Protein AF-A0A382VXY8-F1 (afdb_monomer_lite)

Secondary structure (DSSP, 8-state):
-PPPP-----TT------TTTSS--SPPPP--TTSBPPTTHHHHHHTT--EEEEETTEEEEE-SS-GGGTHHHHHHHHHHHS------TTS--------

Radius of gyration: 19.19 Å; chains: 1; bounding box: 44×54×44 Å

pLDDT: mean 90.12, std 10.06, range [56.91, 98.31]

Sequence (99 aa):
MIKHVTTVDQSDRKVPYNLRQSGPTPVQMLISTRVRKSPYWHLSMEAGCWRATVYNRVYHPRGYVKPEDGGAMVEYEAILNHVTMWNVAVERQIQVKGP

Organism: NCBI:txid408172

Structure (mmCIF, N/CA/C/O backbone):
data_AF-A0A382VXY8-F1
#
_entry.id   AF-A0A382VXY8-F1
#
loop_
_atom_site.group_PDB
_atom_site.id
_atom_site.type_symbol
_atom_site.label_atom_id
_atom_site.label_alt_id
_atom_site.label_comp_id
_atom_site.label_asym_id
_atom_site.label_entity_id
_atom_site.label_seq_id
_atom_site.pdbx_PDB_ins_code
_atom_site.Cartn_x
_atom_site.Cartn_y
_atom_site.Cartn_z
_atom_site.occupancy
_atom_site.B_iso_or_equiv
_atom_site.auth_seq_id
_atom_site.auth_comp_id
_atom_site.auth_asym_id
_atom_site.auth_atom_id
_atom_site.pdbx_PDB_model_num
ATOM 1 N N . MET A 1 1 ? -10.536 41.694 -3.194 1.00 56.91 1 MET A N 1
ATOM 2 C CA . MET A 1 1 ? -10.363 40.357 -3.808 1.00 56.91 1 MET A CA 1
ATOM 3 C C . MET A 1 1 ? -9.021 39.797 -3.378 1.00 56.91 1 MET A C 1
ATOM 5 O O . MET A 1 1 ? -8.011 40.438 -3.639 1.00 56.91 1 MET A O 1
ATOM 9 N N . ILE A 1 2 ? -9.003 38.650 -2.698 1.00 61.25 2 ILE A N 1
ATOM 10 C CA . ILE A 1 2 ? -7.762 37.941 -2.359 1.00 61.25 2 ILE A CA 1
ATOM 11 C C . ILE A 1 2 ? -7.307 37.211 -3.630 1.00 61.25 2 ILE A C 1
ATOM 13 O O . ILE A 1 2 ? -8.044 36.377 -4.150 1.00 61.25 2 ILE A O 1
ATOM 17 N N . LYS A 1 3 ? -6.139 37.565 -4.179 1.00 70.19 3 LYS A N 1
ATOM 18 C CA . LYS A 1 3 ? -5.558 36.869 -5.337 1.00 70.19 3 LYS A CA 1
ATOM 19 C C . LYS A 1 3 ? -4.959 35.542 -4.869 1.00 70.19 3 LYS A C 1
ATOM 21 O O . LYS A 1 3 ? -4.058 35.544 -4.037 1.00 70.19 3 LYS A O 1
ATOM 26 N N . HIS A 1 4 ? -5.446 34.427 -5.413 1.00 75.44 4 HIS A N 1
ATOM 27 C CA . HIS A 1 4 ? -4.832 33.118 -5.208 1.00 75.44 4 HIS A CA 1
ATOM 28 C C . HIS A 1 4 ? -3.528 33.057 -6.008 1.00 75.44 4 HIS A C 1
ATOM 30 O O . HIS A 1 4 ? -3.537 33.194 -7.230 1.00 75.44 4 HIS A O 1
ATOM 36 N N . VAL A 1 5 ? -2.402 32.866 -5.326 1.00 77.94 5 VAL A N 1
ATOM 37 C CA . VAL A 1 5 ? -1.113 32.636 -5.984 1.00 77.94 5 VAL A CA 1
ATOM 38 C C . VAL A 1 5 ? -1.115 31.199 -6.505 1.00 77.94 5 VAL A C 1
ATOM 40 O O . VAL A 1 5 ? -1.292 30.265 -5.727 1.00 77.94 5 VAL A O 1
ATOM 43 N N . THR A 1 6 ? -1.011 31.012 -7.819 1.00 83.56 6 THR A N 1
ATOM 44 C CA . THR A 1 6 ? -1.082 29.693 -8.481 1.00 83.56 6 THR A CA 1
ATOM 45 C C . THR A 1 6 ? 0.286 29.053 -8.698 1.00 83.56 6 THR A C 1
ATOM 47 O O . THR A 1 6 ? 0.361 27.908 -9.131 1.00 83.56 6 THR A O 1
ATOM 50 N N . THR A 1 7 ? 1.371 29.778 -8.416 1.00 82.38 7 THR A N 1
ATOM 51 C CA . THR A 1 7 ? 2.745 29.337 -8.677 1.00 82.38 7 THR A CA 1
ATOM 52 C C . THR A 1 7 ? 3.694 29.861 -7.608 1.00 82.38 7 THR A C 1
ATOM 54 O O . THR A 1 7 ? 3.627 31.034 -7.245 1.00 82.38 7 THR A O 1
ATOM 57 N N . VAL A 1 8 ? 4.610 29.016 -7.139 1.00 81.88 8 VAL A N 1
ATOM 58 C CA . VAL A 1 8 ? 5.691 29.395 -6.222 1.00 81.88 8 VAL A CA 1
ATOM 59 C C . VAL A 1 8 ? 6.999 28.894 -6.826 1.00 81.88 8 VAL A C 1
ATOM 61 O O . VAL A 1 8 ? 7.144 27.692 -7.040 1.00 81.88 8 VAL A O 1
ATOM 64 N N . ASP A 1 9 ? 7.928 29.804 -7.112 1.00 83.69 9 ASP A N 1
ATOM 65 C CA . ASP A 1 9 ? 9.299 29.447 -7.482 1.00 83.69 9 ASP A CA 1
ATOM 66 C C . ASP A 1 9 ? 10.070 29.082 -6.206 1.00 83.69 9 ASP A C 1
ATOM 68 O O . ASP A 1 9 ? 10.129 29.869 -5.263 1.00 83.69 9 ASP A O 1
ATOM 72 N N . GLN A 1 10 ? 10.586 27.854 -6.148 1.00 83.12 10 GLN A N 1
ATOM 73 C CA . GLN A 1 10 ? 11.448 27.363 -5.066 1.00 83.12 10 GLN A CA 1
ATOM 74 C C . GLN A 1 10 ? 12.777 26.828 -5.612 1.00 83.12 10 GLN A C 1
ATOM 76 O O . GLN A 1 10 ? 13.412 25.990 -4.973 1.00 83.12 10 GLN A O 1
ATOM 81 N N . SER A 1 11 ? 13.182 27.257 -6.811 1.00 85.12 11 SER A N 1
ATOM 82 C CA . SER A 1 11 ? 14.407 26.789 -7.471 1.00 85.12 11 SER A CA 1
ATOM 83 C C . SER A 1 11 ? 15.682 27.094 -6.673 1.00 85.12 11 SER A C 1
ATOM 85 O O . SER A 1 11 ? 16.662 26.356 -6.763 1.00 85.12 11 SER A O 1
ATOM 87 N N . ASP A 1 12 ? 15.658 28.126 -5.831 1.00 86.94 12 ASP A N 1
ATOM 88 C CA . ASP A 1 12 ? 16.742 28.536 -4.935 1.00 86.94 12 ASP A CA 1
ATOM 89 C C . ASP A 1 12 ? 16.731 27.818 -3.570 1.00 86.94 12 ASP A C 1
ATOM 91 O O . ASP A 1 12 ? 17.668 27.951 -2.770 1.00 86.94 12 ASP A O 1
ATOM 95 N N . ARG A 1 13 ? 15.690 27.025 -3.283 1.00 80.06 13 ARG A N 1
ATOM 96 C CA . ARG A 1 13 ? 15.480 26.406 -1.975 1.00 80.06 13 ARG A CA 1
ATOM 97 C C . ARG A 1 13 ? 16.481 25.277 -1.726 1.00 80.06 13 ARG A C 1
ATOM 99 O O . ARG A 1 13 ? 16.310 24.141 -2.161 1.00 80.06 13 ARG A O 1
ATOM 106 N N . LYS A 1 14 ? 17.488 25.554 -0.897 1.00 76.31 14 LYS A N 1
ATOM 107 C CA . LYS A 1 14 ? 18.404 24.536 -0.360 1.00 76.31 14 LYS A CA 1
ATOM 108 C C . LYS A 1 14 ? 17.780 23.845 0.850 1.00 76.31 14 LYS A C 1
ATOM 110 O O . LYS A 1 14 ? 17.897 24.318 1.978 1.00 76.31 14 LYS A O 1
ATOM 115 N N . VAL A 1 15 ? 17.100 22.723 0.623 1.00 73.94 15 VAL A N 1
ATOM 116 C CA . VAL A 1 15 ? 16.617 21.863 1.713 1.00 73.94 15 VAL A CA 1
ATOM 117 C C . VAL A 1 15 ? 17.745 20.911 2.123 1.00 73.94 15 VAL A C 1
ATOM 119 O O . VAL A 1 15 ? 18.295 20.237 1.251 1.00 73.94 15 VAL A O 1
ATOM 122 N N . PRO A 1 16 ? 18.112 20.821 3.415 1.00 74.38 16 PRO A N 1
ATOM 123 C CA . PRO A 1 16 ? 19.064 19.819 3.875 1.00 74.38 16 PRO A CA 1
ATOM 124 C C . PRO A 1 16 ? 18.595 18.420 3.468 1.00 74.38 16 PRO A C 1
ATOM 126 O O . PRO A 1 16 ? 17.453 18.044 3.740 1.00 74.38 16 PRO A O 1
ATOM 129 N N . TYR A 1 17 ? 19.469 17.643 2.825 1.00 70.00 17 TYR A N 1
ATOM 130 C CA . TYR A 1 17 ? 19.156 16.263 2.471 1.00 70.00 17 TYR A CA 1
ATOM 131 C C . TYR A 1 17 ? 19.002 15.452 3.759 1.00 70.00 17 TYR A C 1
ATOM 133 O O . TYR A 1 17 ? 19.978 15.172 4.460 1.00 70.00 17 TYR A O 1
ATOM 141 N N . ASN A 1 18 ? 17.766 15.095 4.108 1.00 74.00 18 ASN A N 1
ATOM 142 C CA . ASN A 1 18 ? 17.515 14.252 5.265 1.00 74.00 18 ASN A CA 1
ATOM 143 C C . ASN A 1 18 ? 17.908 12.815 4.913 1.00 74.00 18 ASN A C 1
ATOM 145 O O . ASN A 1 18 ? 17.084 12.045 4.416 1.00 74.00 18 ASN A O 1
ATOM 149 N N . LEU A 1 19 ? 19.162 12.457 5.200 1.00 68.88 19 LEU A N 1
ATOM 150 C CA . LEU A 1 19 ? 19.728 11.124 4.969 1.00 68.88 19 LEU A CA 1
ATOM 151 C C . LEU A 1 19 ? 18.901 9.999 5.620 1.00 68.88 19 LEU A C 1
ATOM 153 O O . LEU A 1 19 ? 18.988 8.858 5.184 1.00 68.88 19 LEU A O 1
ATOM 157 N N . ARG A 1 20 ? 18.078 10.296 6.641 1.00 74.94 20 ARG A N 1
ATOM 158 C CA . ARG A 1 20 ? 17.204 9.300 7.288 1.00 74.94 20 ARG A CA 1
ATOM 159 C C . ARG A 1 20 ? 15.943 8.973 6.486 1.00 74.94 20 ARG A C 1
ATOM 161 O O . ARG A 1 20 ? 15.316 7.957 6.761 1.00 74.94 20 ARG A O 1
ATOM 168 N N . GLN A 1 21 ? 15.526 9.848 5.571 1.00 70.69 21 GLN A N 1
ATOM 169 C CA . GLN A 1 21 ? 14.255 9.727 4.841 1.00 70.69 21 GLN A CA 1
ATOM 170 C C . GLN A 1 21 ? 14.401 9.801 3.320 1.00 70.69 21 GLN A C 1
ATOM 172 O O . GLN A 1 21 ? 13.407 9.682 2.609 1.00 70.69 21 GLN A O 1
ATOM 177 N N . SER A 1 22 ? 15.617 10.001 2.821 1.00 70.19 22 SER A N 1
ATOM 178 C CA . SER A 1 22 ? 15.864 10.245 1.405 1.00 70.19 22 SER A CA 1
ATOM 179 C C . SER A 1 22 ? 16.692 9.110 0.807 1.00 70.19 22 SER A C 1
ATOM 181 O O . SER A 1 22 ? 17.756 8.770 1.326 1.00 70.19 22 SER A O 1
ATOM 183 N N . GLY A 1 23 ? 16.218 8.567 -0.314 1.00 71.38 23 GLY A N 1
ATOM 184 C CA . GLY A 1 23 ? 16.871 7.490 -1.057 1.00 71.38 23 GLY A CA 1
ATOM 185 C C . GLY A 1 23 ? 16.318 6.090 -0.753 1.00 71.38 23 GLY A C 1
ATOM 186 O O . GLY A 1 23 ? 15.624 5.884 0.247 1.00 71.38 23 GLY A O 1
ATOM 187 N N . PRO A 1 24 ? 16.589 5.111 -1.635 1.00 71.69 24 PRO A N 1
ATOM 188 C CA . PRO A 1 24 ? 16.182 3.730 -1.421 1.00 71.69 24 PRO A CA 1
ATOM 189 C C . PRO A 1 24 ? 16.942 3.138 -0.230 1.00 71.69 24 PRO A C 1
ATOM 191 O O . PRO A 1 24 ? 18.165 3.215 -0.149 1.00 71.69 24 PRO A O 1
ATOM 194 N N . THR A 1 25 ? 16.217 2.522 0.701 1.00 78.75 25 THR A N 1
ATOM 195 C CA . THR A 1 25 ? 16.835 1.727 1.767 1.00 78.75 25 THR A CA 1
ATOM 196 C C . THR A 1 25 ? 17.101 0.318 1.228 1.00 78.75 25 THR A C 1
ATOM 198 O O . THR A 1 25 ? 16.152 -0.324 0.780 1.00 78.75 25 THR A O 1
ATOM 201 N N . PRO A 1 26 ? 18.347 -0.197 1.270 1.00 82.06 26 PRO A N 1
ATOM 202 C CA . PRO A 1 26 ? 18.656 -1.541 0.769 1.00 82.06 26 PRO A CA 1
ATOM 203 C C . PRO A 1 26 ? 18.067 -2.651 1.654 1.00 82.06 26 PRO A C 1
ATOM 205 O O . PRO A 1 26 ? 17.974 -3.803 1.238 1.00 82.06 26 PRO A O 1
ATOM 208 N N . VAL A 1 27 ? 17.664 -2.312 2.883 1.00 85.56 27 VAL A N 1
ATOM 209 C CA . VAL A 1 27 ? 17.012 -3.233 3.815 1.00 85.56 27 VAL A CA 1
ATOM 210 C C . VAL A 1 27 ? 15.575 -3.492 3.371 1.00 85.56 27 VAL A C 1
ATOM 212 O O . VAL A 1 27 ? 14.766 -2.572 3.264 1.00 85.56 27 VAL A O 1
ATOM 215 N N . GLN A 1 28 ? 15.240 -4.765 3.186 1.00 84.94 28 GLN A N 1
ATOM 216 C CA . GLN A 1 28 ? 13.870 -5.211 2.960 1.00 84.94 28 GLN A CA 1
ATOM 217 C C . GLN A 1 28 ? 13.192 -5.546 4.294 1.00 84.94 28 GLN A C 1
ATOM 219 O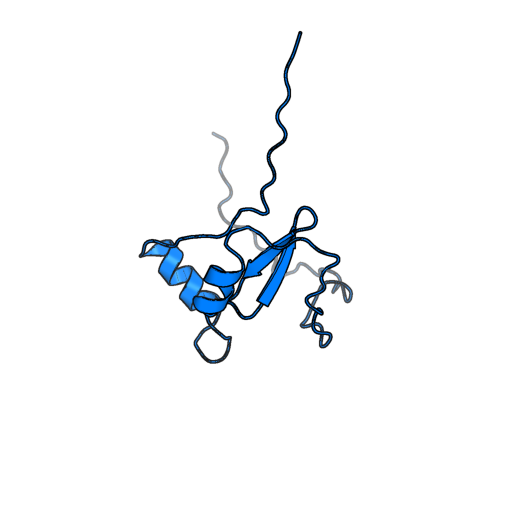 O . GLN A 1 28 ? 13.809 -6.098 5.207 1.00 84.94 28 GLN A O 1
ATOM 224 N N . MET A 1 29 ? 11.908 -5.209 4.421 1.00 88.00 29 MET A N 1
ATOM 225 C CA . MET A 1 29 ? 11.141 -5.499 5.631 1.00 88.00 29 MET A CA 1
ATOM 226 C C . MET A 1 29 ? 10.652 -6.952 5.629 1.00 88.00 29 MET A C 1
ATOM 228 O O . MET A 1 29 ? 9.966 -7.383 4.706 1.00 88.00 29 MET A O 1
ATOM 232 N N . LEU A 1 30 ? 10.941 -7.688 6.704 1.00 90.44 30 LEU A N 1
ATOM 233 C CA . LEU A 1 30 ? 10.401 -9.029 6.922 1.00 90.44 30 LEU A CA 1
ATOM 234 C C . LEU A 1 30 ? 8.893 -8.970 7.229 1.00 90.44 30 LEU A C 1
ATOM 236 O O . LEU A 1 30 ? 8.462 -8.276 8.156 1.00 90.44 30 LEU A O 1
ATOM 240 N N . ILE A 1 31 ? 8.097 -9.775 6.519 1.00 93.56 31 ILE A N 1
ATOM 241 C CA . ILE A 1 31 ? 6.699 -10.034 6.884 1.00 93.56 31 ILE A CA 1
ATOM 242 C C . ILE A 1 31 ? 6.670 -11.040 8.041 1.00 93.56 31 ILE A C 1
ATOM 244 O O . ILE A 1 31 ? 6.958 -12.221 7.874 1.00 93.56 31 ILE A O 1
ATOM 248 N N . SER A 1 32 ? 6.312 -10.563 9.230 1.00 92.56 32 SER A N 1
ATOM 249 C CA . SER A 1 32 ? 6.298 -11.318 10.484 1.00 92.56 32 SER A CA 1
ATOM 250 C C . SER A 1 32 ? 4.874 -11.498 11.006 1.00 92.56 32 SER A C 1
ATOM 252 O O . SER A 1 32 ? 3.992 -10.684 10.752 1.00 92.56 32 SER A O 1
ATOM 254 N N . THR A 1 33 ? 4.643 -12.529 11.814 1.00 91.44 33 THR A N 1
ATOM 255 C CA . THR A 1 33 ? 3.366 -12.747 12.513 1.00 91.44 33 THR A CA 1
ATOM 256 C C . THR A 1 33 ? 3.090 -11.728 13.626 1.00 91.44 33 THR A C 1
ATOM 258 O O . THR A 1 33 ? 1.970 -11.663 14.121 1.00 91.44 33 THR A O 1
ATOM 261 N N . ARG A 1 34 ? 4.075 -10.898 14.009 1.00 91.88 34 ARG A N 1
ATOM 262 C CA . ARG A 1 34 ? 3.917 -9.851 15.042 1.00 91.88 34 ARG A CA 1
ATOM 263 C C . ARG A 1 34 ? 3.084 -8.653 14.585 1.00 91.88 34 ARG A C 1
ATOM 265 O O . ARG A 1 34 ? 2.548 -7.927 15.418 1.00 91.88 34 ARG A O 1
ATOM 272 N N . VAL A 1 35 ? 2.996 -8.420 13.278 1.00 96.38 35 VAL A N 1
ATOM 273 C CA . VAL A 1 35 ? 2.171 -7.360 12.693 1.00 96.38 35 VAL A CA 1
ATOM 274 C C . VAL A 1 35 ? 0.964 -8.016 12.036 1.00 96.38 35 VAL A C 1
ATOM 276 O O . VAL A 1 35 ? 1.080 -9.031 11.349 1.00 96.38 35 VAL A O 1
ATOM 279 N N . ARG A 1 36 ? -0.220 -7.450 12.274 1.00 97.12 36 ARG A N 1
ATOM 280 C CA . ARG A 1 36 ? -1.473 -8.055 11.818 1.00 97.12 36 ARG A CA 1
ATOM 281 C C . ARG A 1 36 ? -1.567 -8.032 10.295 1.00 97.12 36 ARG A C 1
ATOM 283 O O . ARG A 1 36 ? -1.123 -7.090 9.642 1.00 97.12 36 ARG A O 1
ATOM 290 N N . LYS A 1 37 ? -2.230 -9.043 9.747 1.00 97.06 37 LYS A N 1
ATOM 291 C CA . LYS A 1 37 ? -2.663 -9.103 8.348 1.00 97.06 37 LYS A CA 1
ATOM 292 C C . LYS A 1 37 ? -4.163 -8.822 8.298 1.00 97.06 37 LYS A C 1
ATOM 294 O O . LYS A 1 37 ? -4.883 -9.180 9.230 1.00 97.06 37 LYS A O 1
ATOM 299 N N . SER A 1 38 ? -4.630 -8.145 7.255 1.00 97.00 38 SER A N 1
ATOM 300 C CA . SER A 1 38 ? -6.063 -7.901 7.072 1.00 97.00 38 SER A CA 1
ATOM 301 C C . SER A 1 38 ? -6.800 -9.153 6.573 1.00 97.00 38 SER A C 1
ATOM 303 O O . SER A 1 38 ? -6.151 -10.068 6.059 1.00 97.00 38 SER A O 1
ATOM 305 N N . PRO A 1 39 ? -8.146 -9.198 6.663 1.00 98.12 39 PRO A N 1
ATOM 306 C CA . PRO A 1 39 ? -8.934 -10.311 6.125 1.00 98.12 39 PRO A CA 1
ATOM 307 C C . PRO A 1 39 ? -8.660 -10.596 4.642 1.00 98.12 39 PRO A C 1
ATOM 309 O O . PRO A 1 39 ? -8.677 -11.747 4.225 1.00 98.12 39 PRO A O 1
ATOM 312 N N . TYR A 1 40 ? -8.317 -9.566 3.864 1.00 98.06 40 TYR A N 1
ATOM 313 C CA . TYR A 1 40 ? -8.051 -9.667 2.424 1.00 98.06 40 TYR A CA 1
ATOM 314 C C . TYR A 1 40 ? -6.563 -9.819 2.079 1.00 98.06 40 TYR A C 1
ATOM 316 O O . TYR A 1 40 ? -6.183 -9.663 0.921 1.00 98.06 40 TYR A O 1
ATOM 324 N N . TRP A 1 41 ? -5.694 -10.081 3.063 1.00 97.19 41 TRP A N 1
ATOM 325 C CA . TRP A 1 41 ? -4.249 -10.193 2.830 1.00 97.19 41 TRP A CA 1
ATOM 326 C C . TRP A 1 41 ? -3.910 -11.239 1.764 1.00 97.19 41 TRP A C 1
ATOM 328 O O . TRP A 1 41 ? -3.126 -10.958 0.865 1.00 97.19 41 TRP A O 1
ATOM 338 N N . HIS A 1 42 ? -4.526 -12.420 1.845 1.00 97.50 42 HIS A N 1
ATOM 339 C CA . HIS A 1 42 ? -4.312 -13.503 0.885 1.00 97.50 42 HIS A CA 1
ATOM 340 C C . HIS A 1 42 ? -4.718 -13.093 -0.540 1.00 97.50 42 HIS A C 1
ATOM 342 O O . HIS A 1 42 ? -3.919 -13.269 -1.452 1.00 97.50 42 HIS A O 1
ATOM 348 N N . LEU A 1 43 ? -5.866 -12.424 -0.705 1.00 98.31 43 LEU A N 1
ATOM 349 C CA . LEU A 1 43 ? -6.311 -11.886 -1.999 1.00 98.31 43 LEU A CA 1
ATOM 350 C C . LEU A 1 43 ? -5.372 -10.801 -2.537 1.00 98.31 43 LEU A C 1
ATOM 352 O O . LEU A 1 43 ? -5.157 -10.700 -3.737 1.00 98.31 43 LEU A O 1
ATOM 356 N N . SER A 1 44 ? -4.783 -9.989 -1.654 1.00 97.56 44 SER A N 1
ATOM 357 C CA . SER A 1 44 ? -3.806 -8.976 -2.076 1.00 97.56 44 SER A CA 1
ATOM 358 C C . SER A 1 44 ? -2.536 -9.628 -2.627 1.00 97.56 44 SER A C 1
ATOM 360 O O . SER A 1 44 ? -1.988 -9.145 -3.612 1.00 97.56 44 SER A O 1
ATOM 362 N N . MET A 1 45 ? -2.075 -10.725 -2.013 1.00 96.88 45 MET A N 1
ATOM 363 C CA . MET A 1 45 ? -0.923 -11.487 -2.512 1.00 96.88 45 MET A CA 1
ATOM 364 C C . MET A 1 45 ? -1.246 -12.182 -3.839 1.00 96.88 45 MET A C 1
ATOM 366 O O . MET A 1 45 ? -0.436 -12.128 -4.757 1.00 96.88 45 MET A O 1
ATOM 370 N N . GLU A 1 46 ? -2.433 -12.786 -3.956 1.00 97.88 46 GLU A N 1
ATOM 371 C CA . GLU A 1 46 ? -2.915 -13.416 -5.194 1.00 97.88 46 GLU A CA 1
ATOM 372 C C . GLU A 1 46 ? -3.003 -12.412 -6.353 1.00 97.88 46 GLU A C 1
ATOM 374 O O . GLU A 1 46 ? -2.575 -12.711 -7.463 1.00 97.88 46 GLU A O 1
ATOM 379 N N . ALA A 1 47 ? -3.450 -11.184 -6.076 1.00 96.88 47 ALA A N 1
ATOM 380 C CA . ALA A 1 47 ? -3.498 -10.090 -7.045 1.00 96.88 47 ALA A CA 1
ATOM 381 C C . ALA A 1 47 ? -2.115 -9.510 -7.424 1.00 96.88 47 ALA A C 1
ATOM 383 O O . ALA A 1 47 ? -2.051 -8.539 -8.173 1.00 96.88 47 ALA A O 1
ATOM 384 N N . GLY A 1 48 ? -1.009 -10.060 -6.908 1.00 95.88 48 GLY A N 1
ATOM 385 C CA . GLY A 1 48 ? 0.349 -9.661 -7.294 1.00 95.88 48 GLY A CA 1
ATOM 386 C C . GLY A 1 48 ? 0.984 -8.562 -6.438 1.00 95.88 48 GLY A C 1
ATOM 387 O O . GLY A 1 48 ? 2.003 -7.993 -6.830 1.00 95.88 48 GLY A O 1
ATOM 388 N N . CYS A 1 49 ? 0.433 -8.255 -5.259 1.00 96.12 49 CYS A N 1
ATOM 389 C CA . CYS A 1 49 ? 1.066 -7.319 -4.329 1.00 96.12 49 CYS A CA 1
ATOM 390 C C . CYS A 1 49 ? 2.471 -7.798 -3.936 1.00 96.12 49 CYS A C 1
ATOM 392 O O . CYS A 1 49 ? 2.627 -8.875 -3.360 1.00 96.12 49 CYS A O 1
ATOM 394 N N . TRP A 1 50 ? 3.484 -6.958 -4.145 1.00 94.06 50 TRP A N 1
ATOM 395 C CA . TRP A 1 50 ? 4.886 -7.317 -3.900 1.00 94.06 50 TRP A CA 1
ATOM 396 C C . TRP A 1 50 ? 5.565 -6.491 -2.799 1.00 94.06 50 TRP A C 1
ATOM 398 O O . TRP A 1 50 ? 6.680 -6.812 -2.389 1.00 94.06 50 TRP A O 1
ATOM 408 N N . ARG A 1 51 ? 4.909 -5.452 -2.266 1.00 93.25 51 ARG A N 1
ATOM 409 C CA . ARG A 1 51 ? 5.422 -4.655 -1.137 1.00 93.25 51 ARG A CA 1
ATOM 410 C C . ARG A 1 51 ? 4.326 -4.348 -0.117 1.00 93.25 51 ARG A C 1
ATOM 412 O O . ARG A 1 51 ? 3.134 -4.407 -0.393 1.00 93.25 51 ARG A O 1
ATOM 419 N N . ALA A 1 52 ? 4.717 -4.003 1.102 1.00 94.94 52 ALA A N 1
ATOM 420 C CA . ALA A 1 52 ? 3.775 -3.565 2.124 1.00 94.94 52 ALA A CA 1
ATOM 421 C C . ALA A 1 52 ? 4.391 -2.470 2.989 1.00 94.94 52 ALA A C 1
ATOM 423 O O . ALA A 1 52 ? 5.603 -2.423 3.186 1.00 94.94 52 ALA A O 1
ATOM 424 N N . THR A 1 53 ? 3.540 -1.606 3.531 1.00 94.12 53 THR A N 1
ATOM 425 C CA . THR A 1 53 ? 3.897 -0.713 4.640 1.00 94.12 53 THR A CA 1
ATOM 426 C C . THR A 1 53 ? 3.146 -1.133 5.900 1.00 94.12 53 THR A C 1
ATOM 428 O O . THR A 1 53 ? 2.274 -1.998 5.849 1.00 94.12 53 THR A O 1
ATOM 431 N N . VAL A 1 54 ? 3.466 -0.542 7.047 1.00 95.69 54 VAL A N 1
ATOM 432 C CA . VAL A 1 54 ? 2.732 -0.767 8.296 1.00 95.69 54 VAL A CA 1
ATOM 433 C C . VAL A 1 54 ? 1.931 0.485 8.633 1.00 95.69 54 VAL A C 1
ATOM 435 O O . VAL A 1 54 ? 2.494 1.565 8.778 1.00 95.69 54 VAL A O 1
ATOM 438 N N . TYR A 1 55 ? 0.617 0.333 8.803 1.00 96.56 55 TYR A N 1
ATOM 439 C CA . TYR A 1 55 ? -0.291 1.400 9.233 1.00 96.56 55 TYR A CA 1
ATOM 440 C C . TYR A 1 55 ? -1.230 0.847 10.310 1.00 96.56 55 TYR A C 1
ATOM 442 O O . TYR A 1 55 ? -1.742 -0.263 10.176 1.00 96.56 55 TYR A O 1
ATOM 450 N N . ASN A 1 56 ? -1.413 1.563 11.426 1.00 96.38 56 ASN A N 1
ATOM 451 C CA . ASN A 1 56 ? -2.200 1.092 12.581 1.00 96.38 56 ASN A CA 1
ATOM 452 C C . ASN A 1 56 ? -1.877 -0.350 13.039 1.00 96.38 56 ASN A C 1
ATOM 454 O O . ASN A 1 56 ? -2.764 -1.117 13.441 1.00 96.38 56 ASN A O 1
ATOM 458 N N . ARG A 1 57 ? -0.589 -0.730 13.002 1.00 94.94 57 ARG A N 1
ATOM 459 C CA . ARG A 1 57 ? -0.097 -2.075 13.370 1.00 94.94 57 ARG A CA 1
ATOM 460 C C . ARG A 1 57 ? -0.707 -3.203 12.515 1.00 94.94 57 ARG A C 1
ATOM 462 O O . ARG A 1 57 ? -0.941 -4.309 13.009 1.00 94.94 57 ARG A O 1
ATOM 469 N N . VAL A 1 58 ? -1.001 -2.913 11.250 1.00 97.19 58 VAL A N 1
ATOM 470 C CA . VAL A 1 58 ? -1.456 -3.866 10.230 1.00 97.19 58 VAL A CA 1
ATOM 471 C C . VAL A 1 58 ? -0.606 -3.658 8.975 1.00 97.19 58 VAL A C 1
ATOM 473 O O . VAL A 1 58 ? -0.269 -2.519 8.644 1.00 97.19 58 VAL A O 1
ATOM 476 N N . TYR A 1 59 ? -0.253 -4.736 8.276 1.00 97.44 59 TYR A N 1
ATOM 477 C CA . TYR A 1 59 ? 0.371 -4.630 6.962 1.00 97.44 59 TYR A CA 1
ATOM 478 C C . TYR A 1 59 ? -0.626 -4.084 5.938 1.00 97.44 59 TYR A C 1
ATOM 480 O O . TYR A 1 59 ? -1.703 -4.644 5.738 1.00 97.44 59 TYR A O 1
ATOM 488 N N . HIS A 1 60 ? -0.241 -2.993 5.286 1.00 97.44 60 HIS A N 1
ATOM 489 C CA . HIS A 1 60 ? -0.963 -2.3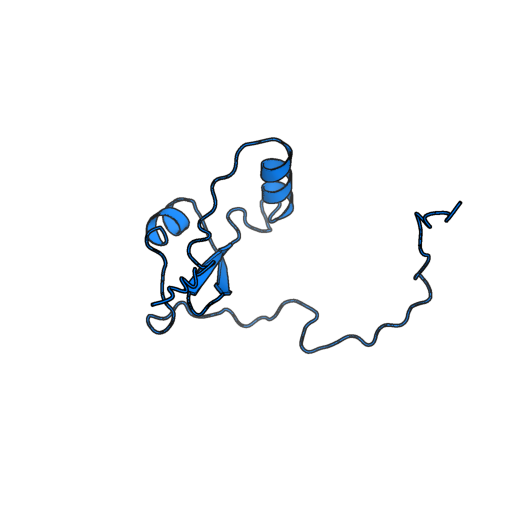69 4.193 1.00 97.44 60 HIS A CA 1
ATOM 490 C C . HIS A 1 60 ? -0.309 -2.787 2.869 1.00 97.44 60 HIS A C 1
ATOM 492 O O . HIS A 1 60 ? 0.803 -2.324 2.590 1.00 97.44 60 HIS A O 1
ATOM 498 N N . PRO A 1 61 ? -0.946 -3.658 2.068 1.00 96.31 61 PRO A N 1
ATOM 499 C CA . PRO A 1 61 ? -0.418 -4.041 0.763 1.00 96.31 61 PRO A CA 1
ATOM 500 C C . PRO A 1 61 ? -0.316 -2.831 -0.176 1.00 96.31 61 PRO A C 1
ATOM 502 O O . PRO A 1 61 ? -1.185 -1.949 -0.201 1.00 96.31 61 PRO A O 1
ATOM 505 N N . ARG A 1 62 ? 0.785 -2.769 -0.922 1.00 94.75 62 ARG A N 1
ATOM 506 C CA . ARG A 1 62 ? 1.155 -1.700 -1.856 1.00 94.75 62 ARG A CA 1
ATOM 507 C C . ARG A 1 62 ? 1.928 -2.311 -3.017 1.00 94.75 62 ARG A C 1
ATOM 509 O O . ARG A 1 62 ? 2.527 -3.359 -2.845 1.00 94.75 62 ARG A O 1
ATOM 516 N N . GLY A 1 63 ? 2.026 -1.611 -4.147 1.00 94.75 63 GLY A N 1
ATOM 517 C CA . GLY A 1 63 ? 2.804 -2.105 -5.287 1.00 94.75 63 GLY A CA 1
ATOM 518 C C . GLY A 1 63 ? 2.226 -3.390 -5.849 1.00 94.75 63 GLY A C 1
ATOM 519 O O . GLY A 1 63 ? 2.558 -4.476 -5.385 1.00 94.75 63 GLY A O 1
ATOM 520 N N . TYR A 1 64 ? 1.378 -3.241 -6.846 1.00 96.56 64 TYR A N 1
ATOM 521 C CA . TYR A 1 64 ? 0.836 -4.331 -7.647 1.00 96.56 64 TYR A CA 1
ATOM 522 C C . TYR A 1 64 ? 1.522 -4.402 -9.015 1.00 96.56 64 TYR A C 1
ATOM 524 O O . TYR A 1 64 ? 1.471 -5.437 -9.666 1.00 96.56 64 TYR A O 1
ATOM 532 N N . VAL A 1 65 ? 2.236 -3.341 -9.410 1.00 96.75 65 VAL A N 1
ATOM 533 C CA . VAL A 1 65 ? 3.094 -3.318 -10.600 1.00 96.75 65 VAL A CA 1
ATOM 534 C C . VAL A 1 65 ? 4.541 -3.113 -10.162 1.00 96.75 65 VAL A C 1
ATOM 536 O O . VAL A 1 65 ? 4.834 -2.267 -9.306 1.00 96.75 65 VAL A O 1
ATOM 539 N N . LYS A 1 66 ? 5.462 -3.933 -10.676 1.00 93.94 66 LYS A N 1
ATOM 540 C CA . LYS A 1 66 ? 6.885 -3.826 -10.337 1.00 93.94 66 LYS A CA 1
ATOM 541 C C . LYS A 1 66 ? 7.535 -2.643 -11.064 1.00 93.94 66 LYS A C 1
ATOM 543 O O . LYS A 1 66 ? 7.015 -2.213 -12.092 1.00 93.94 66 LYS A O 1
ATOM 548 N N . PRO A 1 67 ? 8.646 -2.077 -10.553 1.00 91.94 67 PRO A N 1
ATOM 549 C CA . PRO A 1 67 ? 9.301 -0.934 -11.188 1.00 91.94 67 PRO A CA 1
ATOM 550 C C . PRO A 1 67 ? 9.690 -1.178 -12.652 1.00 91.94 67 PRO A C 1
ATOM 552 O O . PRO A 1 67 ? 9.514 -0.281 -13.471 1.00 91.94 67 PRO A O 1
ATOM 555 N N . GLU A 1 68 ? 10.162 -2.382 -12.981 1.00 94.88 68 GLU A N 1
ATOM 556 C CA . GLU A 1 68 ? 10.505 -2.803 -14.345 1.00 94.88 68 GLU A CA 1
ATOM 557 C C . GLU A 1 68 ? 9.311 -2.782 -15.315 1.00 94.88 68 GLU A C 1
ATOM 559 O O . GLU A 1 68 ? 9.503 -2.564 -16.508 1.00 94.88 68 GLU A O 1
ATOM 564 N N . ASP A 1 69 ? 8.089 -2.901 -14.792 1.00 96.38 69 ASP A N 1
ATOM 565 C CA . ASP A 1 69 ? 6.837 -2.916 -15.555 1.00 96.38 69 ASP A CA 1
ATOM 566 C C . ASP A 1 69 ? 6.115 -1.549 -15.523 1.00 96.38 69 ASP A C 1
ATOM 568 O O . ASP A 1 69 ? 4.914 -1.457 -15.760 1.00 96.38 69 ASP A O 1
ATOM 572 N N . GLY A 1 70 ? 6.824 -0.465 -15.178 1.00 95.69 70 GLY A N 1
ATOM 573 C CA . GLY A 1 70 ? 6.279 0.902 -15.090 1.00 95.69 70 GLY A CA 1
ATOM 574 C C . GLY A 1 70 ? 5.804 1.318 -13.690 1.00 95.69 70 GLY A C 1
ATOM 575 O O . GLY A 1 70 ? 5.515 2.495 -13.444 1.00 95.69 70 GLY A O 1
ATOM 576 N N . GLY A 1 71 ? 5.788 0.382 -12.738 1.00 94.75 71 GLY A N 1
ATOM 577 C CA . GLY A 1 71 ? 5.633 0.636 -11.309 1.00 94.75 71 GLY A CA 1
ATOM 578 C C . GLY A 1 71 ? 4.428 1.500 -10.929 1.00 94.75 71 GLY A C 1
ATOM 579 O O . GLY A 1 71 ? 3.310 1.325 -11.408 1.00 94.75 71 GLY A O 1
ATOM 580 N N . ALA A 1 72 ? 4.662 2.456 -10.027 1.00 92.75 72 ALA A N 1
ATOM 581 C CA . ALA A 1 72 ? 3.598 3.261 -9.428 1.00 92.75 72 ALA A CA 1
ATOM 582 C C . ALA A 1 72 ? 2.830 4.136 -10.435 1.00 92.75 72 ALA A C 1
ATOM 584 O O . ALA A 1 72 ? 1.689 4.491 -10.156 1.00 92.75 72 ALA A O 1
ATOM 585 N N . MET A 1 73 ? 3.423 4.478 -11.584 1.00 96.44 73 MET A N 1
ATOM 586 C CA . MET A 1 73 ? 2.733 5.295 -12.586 1.00 96.44 73 MET A CA 1
ATOM 587 C C . MET A 1 73 ? 1.645 4.507 -13.317 1.00 96.44 73 MET A C 1
ATOM 589 O O . MET A 1 73 ? 0.603 5.070 -13.621 1.00 96.44 73 MET A O 1
ATOM 593 N N . VAL A 1 74 ? 1.823 3.197 -13.510 1.00 97.44 74 VAL A N 1
ATOM 594 C CA . VAL A 1 74 ? 0.762 2.333 -14.058 1.00 97.44 74 VAL A CA 1
ATOM 595 C C . VAL A 1 74 ? -0.412 2.238 -13.082 1.00 97.44 74 VAL A C 1
ATOM 597 O O . VAL A 1 74 ? -1.568 2.361 -13.480 1.00 97.44 74 VAL A O 1
ATOM 600 N N . GLU A 1 75 ? -0.123 2.084 -11.785 1.00 95.88 75 GLU A N 1
ATOM 601 C CA . GLU A 1 75 ? -1.156 2.123 -10.740 1.00 95.88 75 GLU A CA 1
ATOM 602 C C . GLU A 1 75 ? -1.867 3.488 -10.707 1.00 95.88 75 GLU A C 1
ATOM 604 O O . GLU A 1 75 ? -3.086 3.534 -10.571 1.00 95.88 75 GLU A O 1
ATOM 609 N N . TYR A 1 76 ? -1.133 4.593 -10.876 1.00 96.81 76 TYR A N 1
ATOM 610 C CA . TYR A 1 76 ? -1.696 5.945 -10.950 1.00 96.81 76 TYR A CA 1
ATOM 611 C C . TYR A 1 76 ? -2.661 6.125 -12.128 1.00 96.81 76 TYR A C 1
ATOM 613 O O . TYR A 1 76 ? -3.780 6.595 -11.927 1.00 96.81 76 TYR A O 1
ATOM 621 N N . GLU A 1 77 ? -2.276 5.694 -13.329 1.00 98.00 77 GLU A N 1
ATOM 622 C CA . GLU A 1 77 ? -3.153 5.749 -14.504 1.00 98.00 77 GLU A CA 1
ATOM 623 C C . GLU A 1 77 ? -4.440 4.939 -14.299 1.00 98.00 77 GLU A C 1
ATOM 625 O O . GLU A 1 77 ? -5.525 5.395 -14.661 1.00 98.00 77 GLU A O 1
ATOM 630 N N . ALA A 1 78 ? -4.354 3.770 -13.654 1.00 97.31 78 ALA A N 1
ATOM 631 C CA . ALA A 1 78 ? -5.532 2.971 -13.325 1.00 97.31 78 ALA A CA 1
ATOM 632 C C . ALA A 1 78 ? -6.463 3.666 -12.320 1.00 97.31 78 ALA A C 1
ATOM 634 O O . ALA A 1 78 ? -7.680 3.532 -12.421 1.00 97.31 78 ALA A O 1
ATOM 635 N N . ILE A 1 79 ? -5.916 4.427 -11.370 1.00 97.25 79 ILE A N 1
ATOM 636 C CA . ILE A 1 79 ? -6.713 5.224 -10.426 1.00 97.25 79 ILE A CA 1
ATOM 637 C C . ILE A 1 79 ? -7.448 6.355 -11.146 1.00 97.25 79 ILE A C 1
ATOM 639 O O . ILE A 1 79 ? -8.598 6.634 -10.814 1.00 97.25 79 ILE A O 1
ATOM 643 N N . LEU A 1 80 ? -6.789 7.018 -12.099 1.00 97.94 80 LEU A N 1
ATOM 644 C CA . LEU A 1 80 ? -7.378 8.137 -12.833 1.00 97.94 80 LEU A CA 1
ATOM 645 C C . LEU A 1 80 ? -8.469 7.695 -13.805 1.00 97.94 80 LEU A C 1
ATOM 647 O O . LEU A 1 80 ? -9.507 8.347 -13.904 1.00 97.94 80 LEU A O 1
ATOM 651 N N . ASN A 1 81 ? -8.215 6.6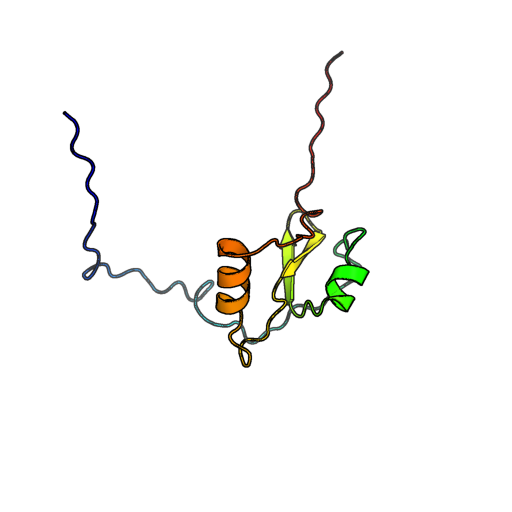14 -14.541 1.00 98.25 81 ASN A N 1
ATOM 652 C CA . ASN A 1 81 ? -8.982 6.287 -15.741 1.00 98.25 81 ASN A CA 1
ATOM 653 C C . ASN A 1 81 ? -9.849 5.028 -15.596 1.00 98.25 81 ASN A C 1
ATOM 655 O O . ASN A 1 81 ? -10.658 4.733 -16.478 1.00 98.25 81 ASN A O 1
ATOM 659 N N . HIS A 1 82 ? -9.697 4.269 -14.507 1.00 97.75 82 HIS A N 1
ATOM 660 C CA . HIS A 1 82 ? -10.377 2.992 -14.294 1.00 97.75 82 HIS A CA 1
ATOM 661 C C . HIS A 1 82 ? -10.916 2.849 -12.860 1.00 97.75 82 HIS A C 1
ATOM 663 O O . HIS A 1 82 ? -10.904 3.780 -12.057 1.00 97.75 82 HIS A O 1
ATOM 669 N N . VAL A 1 83 ? -11.443 1.664 -12.540 1.00 97.50 83 VAL A N 1
ATOM 670 C CA . VAL A 1 83 ? -11.899 1.314 -11.190 1.00 97.50 83 VAL A CA 1
ATOM 671 C C . VAL A 1 83 ? -10.815 0.503 -10.502 1.00 97.50 83 VAL A C 1
ATOM 673 O O . VAL A 1 83 ? -10.341 -0.499 -11.034 1.00 97.50 83 VAL A O 1
ATOM 676 N N . THR A 1 84 ? -10.456 0.908 -9.289 1.00 96.19 84 THR A N 1
ATOM 677 C CA . THR A 1 84 ? -9.462 0.209 -8.474 1.00 96.19 84 THR A CA 1
ATOM 678 C C . THR A 1 84 ? -10.080 -0.211 -7.141 1.00 96.19 84 THR A C 1
ATOM 680 O O . THR A 1 84 ? -10.828 0.541 -6.521 1.00 96.19 84 THR A O 1
ATOM 683 N N . MET A 1 85 ? -9.781 -1.432 -6.688 1.00 96.50 85 MET A N 1
ATOM 684 C CA . MET A 1 85 ? -10.237 -1.976 -5.402 1.00 96.50 85 MET A CA 1
ATOM 685 C C . MET A 1 85 ? -9.066 -2.038 -4.424 1.00 96.50 85 MET A C 1
ATOM 687 O O . MET A 1 85 ? -7.999 -2.544 -4.767 1.00 96.50 85 MET A O 1
ATOM 691 N N . TRP A 1 86 ? -9.249 -1.512 -3.211 1.00 96.50 86 TRP A N 1
ATOM 692 C CA . TRP A 1 86 ? -8.144 -1.295 -2.279 1.00 96.50 86 TRP A CA 1
ATOM 693 C C . TRP A 1 86 ? -8.373 -1.998 -0.946 1.00 96.50 86 TRP A C 1
ATOM 695 O O . TRP A 1 86 ? -9.375 -1.794 -0.263 1.00 96.50 86 TRP A O 1
ATOM 705 N N . ASN A 1 87 ? -7.379 -2.772 -0.516 1.00 97.69 87 ASN A N 1
ATOM 706 C CA . ASN A 1 87 ? -7.348 -3.339 0.828 1.00 97.69 87 ASN A CA 1
ATOM 707 C C . ASN A 1 87 ? -6.887 -2.286 1.849 1.00 97.69 87 ASN A C 1
ATOM 709 O O . ASN A 1 87 ? -5.733 -2.276 2.280 1.00 97.69 87 ASN A O 1
ATOM 713 N N . VAL A 1 88 ? -7.817 -1.420 2.254 1.00 97.69 88 VAL A N 1
ATOM 714 C CA . VAL A 1 88 ? -7.614 -0.367 3.268 1.00 97.69 88 VAL A CA 1
ATOM 715 C C . VAL A 1 88 ? -8.061 -0.785 4.670 1.00 97.69 88 VAL A C 1
ATOM 717 O O . VAL A 1 88 ? -8.306 0.045 5.535 1.00 97.69 88 VAL A O 1
ATOM 720 N N . ALA A 1 89 ? -8.111 -2.087 4.970 1.00 97.44 89 ALA A N 1
ATOM 721 C CA . ALA A 1 89 ? -8.498 -2.587 6.298 1.00 97.44 89 ALA A CA 1
ATOM 722 C C . ALA A 1 89 ? -7.600 -2.082 7.453 1.00 97.44 89 ALA A C 1
ATOM 724 O O . ALA A 1 89 ? -7.929 -2.261 8.634 1.00 97.44 89 ALA A O 1
ATOM 725 N N . VAL A 1 90 ? -6.459 -1.474 7.114 1.00 97.75 90 VAL A N 1
ATOM 726 C CA . VAL A 1 90 ? -5.558 -0.774 8.032 1.00 97.75 90 VAL A CA 1
ATOM 727 C C . VAL A 1 90 ? -6.142 0.533 8.581 1.00 97.75 90 VAL A C 1
ATOM 729 O O . VAL A 1 90 ? -5.705 0.997 9.633 1.00 97.75 90 VAL A O 1
ATOM 732 N N . GLU A 1 91 ? -7.134 1.127 7.919 1.00 97.75 91 GLU A N 1
ATOM 733 C CA . GLU A 1 91 ? -7.853 2.319 8.376 1.00 97.75 91 GLU A CA 1
ATOM 734 C C . GLU A 1 91 ? -8.821 1.907 9.488 1.00 97.75 91 GLU A C 1
ATOM 736 O O . GLU A 1 91 ? -9.984 1.558 9.281 1.00 97.75 91 GLU A O 1
ATOM 741 N N . ARG A 1 92 ? -8.285 1.813 10.708 1.00 96.38 92 ARG A N 1
ATOM 742 C CA . ARG A 1 92 ? -9.012 1.279 11.857 1.00 96.38 92 ARG A CA 1
ATOM 743 C C . ARG A 1 92 ? -9.995 2.311 12.375 1.00 96.38 92 ARG A C 1
ATOM 745 O O . ARG A 1 92 ? -9.645 3.463 12.598 1.00 96.38 92 ARG A O 1
ATOM 752 N N . GLN A 1 93 ? -11.208 1.840 12.610 1.00 97.12 93 GLN A N 1
ATOM 753 C CA . GLN A 1 93 ? -12.289 2.649 13.138 1.0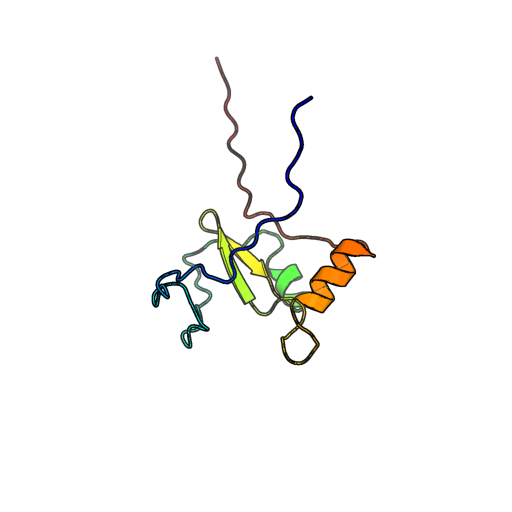0 97.12 93 GLN A CA 1
ATOM 754 C C . GLN A 1 93 ? -12.171 2.732 14.661 1.00 97.12 93 GLN A C 1
ATOM 756 O O . GLN A 1 93 ? -11.848 1.738 15.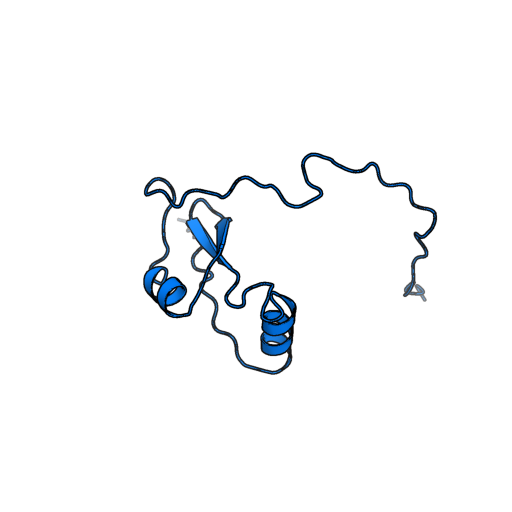317 1.00 97.12 93 GLN A O 1
ATOM 761 N N . ILE A 1 94 ? -12.459 3.908 15.212 1.00 96.94 94 ILE A N 1
ATOM 762 C CA . ILE A 1 94 ? -12.699 4.103 16.641 1.00 96.94 94 ILE A CA 1
ATOM 763 C C . ILE A 1 94 ? -14.183 4.412 16.774 1.00 96.94 94 ILE A C 1
ATOM 765 O O . ILE A 1 94 ? -14.656 5.423 16.263 1.00 96.94 94 ILE A O 1
ATOM 769 N N . GLN A 1 95 ? -14.919 3.529 17.438 1.00 97.25 95 GLN A N 1
ATOM 770 C CA . GLN A 1 95 ? -16.314 3.777 17.765 1.00 97.25 95 GLN A CA 1
ATOM 771 C C . GLN A 1 95 ? -16.389 4.323 19.188 1.00 97.25 95 GLN A C 1
ATOM 773 O O . GLN A 1 95 ? -16.014 3.635 20.134 1.00 97.25 95 GLN A O 1
ATOM 778 N N . VAL A 1 96 ? -16.893 5.545 19.332 1.00 96.38 96 VAL A N 1
ATOM 779 C CA . VAL A 1 96 ? -17.213 6.141 20.634 1.00 96.38 96 VAL A CA 1
ATOM 780 C C . VAL A 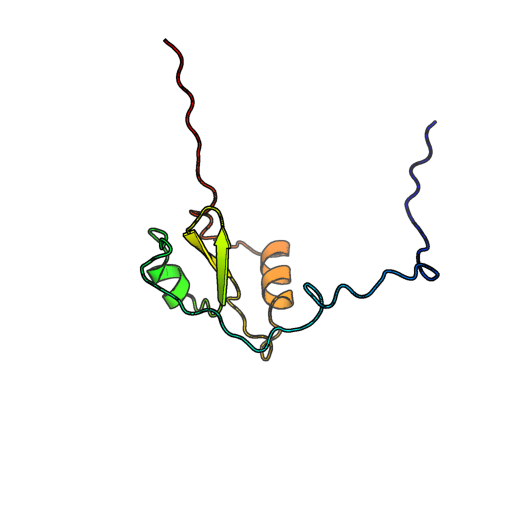1 96 ? -18.715 5.995 20.862 1.00 96.38 96 VAL A C 1
ATOM 782 O O . VAL A 1 96 ? -19.504 6.294 19.966 1.00 96.38 96 VAL A O 1
ATOM 785 N N . LYS A 1 97 ? -19.113 5.513 22.040 1.00 94.88 97 LYS A N 1
ATOM 786 C CA . LYS A 1 97 ? -20.515 5.425 22.472 1.00 94.88 97 LYS A CA 1
ATOM 787 C C . LYS A 1 97 ? -20.667 6.130 23.822 1.00 94.88 97 LYS A C 1
ATOM 789 O O . LYS A 1 97 ? -19.770 6.025 24.655 1.00 94.88 97 LYS A O 1
ATOM 794 N N . GLY A 1 98 ? -21.754 6.885 23.979 1.00 93.06 98 GLY A N 1
ATOM 795 C CA . GLY A 1 98 ? -22.120 7.584 25.218 1.00 93.06 98 GLY A CA 1
ATOM 796 C C . GLY A 1 98 ? -22.931 6.697 26.174 1.00 93.06 98 GLY A C 1
ATOM 797 O O . GLY A 1 98 ? -23.028 5.498 25.901 1.00 93.06 98 GLY A O 1
ATOM 798 N N . PRO A 1 99 ? -23.470 7.259 27.277 1.00 67.88 99 PRO A N 1
ATOM 799 C CA . PRO A 1 99 ? -24.365 6.521 28.169 1.00 67.88 99 PRO A CA 1
ATOM 800 C C . PRO A 1 99 ? -25.603 5.987 27.439 1.00 67.88 99 PRO A C 1
ATOM 802 O O . PRO A 1 99 ? -26.044 6.633 26.458 1.00 67.88 99 PRO A O 1
#

Foldseek 3Di:
DDDDDPDDDCVVPDDPDPPVPDDDDPDADDDDPQAAEDPCNVVLVVLQQDHWDAALSYTFTDWNDDVVRVTPVVVVCCVVPHDDDGPVVSPDDDDDDDD